Protein AF-A0A963UBY9-F1 (afdb_monomer_lite)

Sequence (85 aa):
QRTEAERAKAEAEAALGQKIVTPILNAGPFWKAEAYHQDYYKGTGIVLTRRGPKVQSNAYAFYRQACGRDARVKQLWGDAAPFIH

Secondary structure (DSSP, 8-state)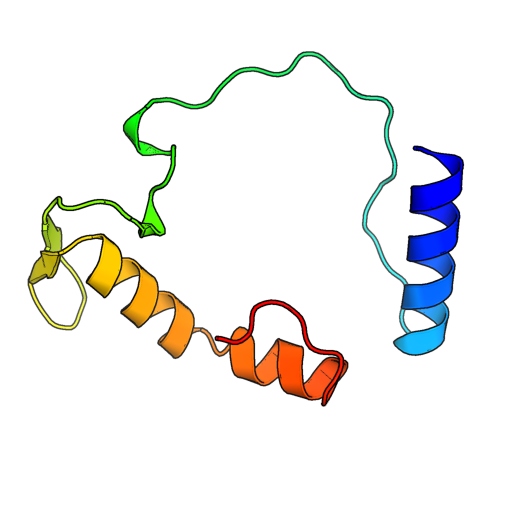:
-HHHHHHHHHHHHHHHTS-------------PPPGGGTTGGG--SEEEEBTEEEEHHHHHHHHHHHTTHHHHHHHHHGGG-TT--

Structure (mmCIF, N/CA/C/O backbone):
data_AF-A0A963UBY9-F1
#
_entry.id   AF-A0A963UBY9-F1
#
loop_
_atom_site.group_PDB
_atom_site.id
_atom_site.type_symbol
_atom_site.label_atom_id
_atom_site.label_alt_id
_atom_site.label_comp_id
_atom_site.label_asym_id
_atom_site.label_entity_id
_atom_site.label_seq_id
_atom_site.pdbx_PDB_ins_code
_atom_site.Cartn_x
_atom_site.Cartn_y
_atom_site.Cartn_z
_atom_site.occupancy
_atom_site.B_iso_or_equiv
_atom_site.auth_seq_id
_atom_site.auth_comp_id
_atom_site.auth_asym_id
_atom_site.auth_atom_id
_atom_site.pdbx_PDB_model_num
ATOM 1 N N . GLN A 1 1 ? -10.288 14.037 9.240 1.00 90.69 1 GLN A N 1
ATOM 2 C CA . GLN A 1 1 ? -9.315 12.945 9.026 1.00 90.69 1 GLN A CA 1
ATOM 3 C C . GLN A 1 1 ? -9.237 11.954 10.187 1.00 90.69 1 GLN A C 1
ATOM 5 O O . GLN A 1 1 ? -9.647 10.824 9.973 1.00 90.69 1 GLN A O 1
ATOM 10 N N . ARG A 1 2 ? -8.763 12.303 11.403 1.00 96.31 2 ARG A N 1
ATOM 11 C CA . ARG A 1 2 ? -8.629 11.306 12.500 1.00 96.31 2 ARG A CA 1
ATOM 12 C C . ARG A 1 2 ? -9.943 10.579 12.822 1.00 96.31 2 ARG A C 1
ATOM 14 O O . ARG A 1 2 ? -9.973 9.359 12.746 1.00 96.31 2 ARG A O 1
ATOM 21 N N . THR A 1 3 ? -11.021 11.316 13.088 1.00 97.31 3 THR A N 1
ATOM 22 C CA . THR A 1 3 ? -12.341 10.733 13.399 1.00 97.31 3 THR A CA 1
ATOM 23 C C . THR A 1 3 ? -12.869 9.833 12.278 1.00 97.31 3 THR A C 1
ATOM 25 O O . THR A 1 3 ? -13.441 8.781 12.537 1.00 97.31 3 THR A O 1
ATOM 28 N N . GLU A 1 4 ? -12.649 10.210 11.016 1.00 97.88 4 GLU A N 1
ATOM 29 C CA . GLU A 1 4 ? -13.055 9.398 9.860 1.00 97.88 4 GLU A CA 1
ATOM 30 C C . GLU A 1 4 ? -12.230 8.110 9.760 1.00 97.88 4 GLU A C 1
ATOM 32 O O . GLU A 1 4 ? -12.790 7.054 9.480 1.00 97.88 4 GLU A O 1
ATOM 37 N N . ALA A 1 5 ? -10.921 8.178 10.029 1.00 97.44 5 ALA A N 1
ATOM 38 C CA . ALA A 1 5 ? -10.043 7.011 10.054 1.00 97.44 5 ALA A CA 1
ATOM 39 C C . ALA A 1 5 ? -10.402 6.046 11.196 1.00 97.44 5 ALA A C 1
ATOM 41 O O . ALA A 1 5 ? -10.388 4.834 10.999 1.00 97.44 5 ALA A O 1
ATOM 42 N N . GLU A 1 6 ? -10.752 6.570 12.374 1.00 97.94 6 GLU A N 1
ATOM 43 C CA . GLU A 1 6 ? -11.210 5.775 13.521 1.00 97.94 6 GLU A CA 1
ATOM 44 C C . GLU A 1 6 ? -12.532 5.069 13.211 1.00 97.94 6 GLU A C 1
ATOM 46 O O . GLU A 1 6 ? -12.648 3.864 13.438 1.00 97.94 6 GLU A O 1
ATOM 51 N N . ARG A 1 7 ? -13.493 5.787 12.612 1.00 98.06 7 ARG A N 1
ATOM 52 C CA . ARG A 1 7 ? -14.765 5.208 12.166 1.00 98.06 7 ARG A CA 1
ATOM 53 C C . ARG A 1 7 ? -14.548 4.098 11.134 1.00 98.06 7 ARG A C 1
ATOM 55 O O . ARG A 1 7 ? -15.035 2.991 11.333 1.00 98.06 7 ARG A O 1
ATOM 62 N N . ALA A 1 8 ? -13.769 4.361 10.084 1.00 96.38 8 ALA A N 1
ATOM 63 C CA . ALA A 1 8 ? -13.485 3.373 9.042 1.00 96.38 8 ALA A CA 1
ATOM 64 C C . ALA A 1 8 ? -12.760 2.133 9.594 1.00 96.38 8 ALA A C 1
ATOM 66 O O . ALA A 1 8 ? -13.022 1.010 9.167 1.00 96.38 8 ALA A O 1
ATOM 67 N N . LYS A 1 9 ? -11.861 2.320 10.571 1.00 97.06 9 LYS A N 1
ATOM 68 C CA . LYS A 1 9 ? -11.200 1.211 11.263 1.00 97.06 9 LYS A CA 1
ATOM 69 C C . LYS A 1 9 ? -12.205 0.355 12.036 1.00 97.06 9 LYS A C 1
ATOM 71 O O . LYS A 1 9 ? -12.166 -0.861 11.889 1.00 97.06 9 LYS A O 1
ATOM 76 N N . ALA A 1 10 ? -13.099 0.967 12.813 1.00 97.56 10 ALA A N 1
ATOM 77 C CA . ALA A 1 10 ? -14.114 0.242 13.579 1.00 97.56 10 ALA A CA 1
ATOM 78 C C . ALA A 1 10 ? -15.087 -0.532 12.668 1.00 97.56 10 ALA A C 1
ATOM 80 O O . ALA A 1 10 ? -15.390 -1.695 12.932 1.00 97.56 10 ALA A O 1
ATOM 81 N N . GLU A 1 11 ? -15.526 0.079 11.563 1.00 95.69 11 GLU A N 1
ATOM 82 C CA . GLU A 1 11 ? -16.365 -0.575 10.548 1.00 95.69 11 GLU A CA 1
ATOM 83 C C . GLU A 1 11 ? -15.657 -1.790 9.929 1.00 95.69 11 GLU A C 1
ATOM 85 O O . GLU A 1 11 ? -16.246 -2.865 9.807 1.00 95.69 11 GLU A O 1
ATOM 90 N N . ALA A 1 12 ? -14.371 -1.654 9.591 1.00 93.69 12 ALA A N 1
ATOM 91 C CA . ALA A 1 12 ? -13.584 -2.750 9.040 1.00 93.69 12 ALA A CA 1
ATOM 92 C C . ALA A 1 12 ? -13.316 -3.869 10.066 1.00 93.69 12 ALA A C 1
ATOM 94 O O . ALA A 1 12 ? -13.356 -5.041 9.698 1.00 93.69 12 ALA A O 1
ATOM 95 N N . GLU A 1 13 ? -13.079 -3.547 11.343 1.00 96.31 13 GLU A N 1
ATOM 96 C CA . GLU A 1 13 ? -12.950 -4.547 12.418 1.00 96.31 13 GLU A CA 1
ATOM 97 C C . GLU A 1 13 ? -14.237 -5.362 12.580 1.00 96.31 13 GLU A C 1
ATOM 99 O O . GLU A 1 13 ? -14.180 -6.591 12.664 1.00 96.31 13 GLU A O 1
ATOM 104 N N . ALA A 1 14 ? -15.392 -4.689 12.562 1.00 95.62 14 ALA A N 1
ATOM 105 C CA . ALA A 1 14 ? -16.696 -5.339 12.624 1.00 95.62 14 ALA A CA 1
ATOM 106 C C . ALA A 1 14 ? -16.946 -6.240 11.403 1.00 95.62 14 ALA A C 1
ATOM 108 O O . ALA A 1 14 ? -17.372 -7.381 11.567 1.00 95.62 14 ALA A O 1
ATOM 109 N N . ALA A 1 15 ? -16.631 -5.765 10.193 1.00 92.25 15 ALA A N 1
ATOM 110 C CA . ALA A 1 15 ? -16.813 -6.530 8.958 1.00 92.25 15 ALA A CA 1
ATOM 111 C C . ALA A 1 15 ? -15.895 -7.762 8.870 1.00 92.25 15 ALA A C 1
ATOM 113 O O . ALA A 1 15 ? -16.302 -8.807 8.368 1.00 92.25 15 ALA A O 1
ATOM 114 N N . LEU A 1 16 ? -14.656 -7.649 9.358 1.00 92.50 16 LEU A N 1
ATOM 115 C CA . LEU A 1 16 ? -13.671 -8.732 9.305 1.00 92.50 16 LEU A CA 1
ATOM 116 C C . LEU A 1 16 ? -13.761 -9.691 10.499 1.00 92.50 16 LEU A C 1
ATOM 118 O O . LEU A 1 16 ? -13.174 -10.772 10.444 1.00 92.50 16 LEU A O 1
ATOM 122 N N . GLY A 1 17 ? -14.433 -9.301 11.587 1.00 95.31 17 GLY A N 1
ATOM 123 C CA . GLY A 1 17 ? -14.441 -10.055 12.845 1.00 95.31 17 GLY A CA 1
ATOM 124 C C . GLY A 1 17 ? -13.044 -10.195 13.461 1.00 95.31 17 GLY A C 1
ATOM 125 O O . GLY A 1 17 ? -12.758 -11.163 14.164 1.00 95.31 17 GLY A O 1
ATOM 126 N N . GLN A 1 18 ? -12.141 -9.264 13.147 1.00 94.69 18 GLN A N 1
ATOM 127 C CA . GLN A 1 18 ? -10.731 -9.308 13.526 1.00 94.69 18 GLN A CA 1
ATOM 128 C C . GLN A 1 18 ? -10.267 -7.940 14.006 1.00 94.69 18 GLN A C 1
ATOM 130 O O . GLN A 1 18 ? -10.654 -6.909 13.463 1.00 94.69 18 GLN A O 1
ATOM 135 N N . LYS A 1 19 ? -9.371 -7.939 14.994 1.00 96.94 19 LYS A N 1
ATOM 136 C CA . LYS A 1 19 ? -8.728 -6.718 15.482 1.00 96.94 19 LYS A CA 1
ATOM 137 C C . LYS A 1 19 ? -7.768 -6.158 14.427 1.00 96.94 19 LYS A C 1
ATOM 139 O O . LYS A 1 19 ? -6.838 -6.847 14.009 1.00 96.94 19 LYS A O 1
ATOM 144 N N . ILE A 1 20 ? -7.928 -4.887 14.064 1.00 97.12 20 ILE A N 1
ATOM 145 C CA . ILE A 1 20 ? -7.042 -4.165 13.149 1.00 97.12 20 ILE A CA 1
ATOM 146 C C . ILE A 1 20 ? -5.956 -3.456 13.962 1.00 97.12 20 ILE A C 1
ATOM 148 O O . ILE A 1 20 ? -6.203 -2.597 14.810 1.00 97.12 20 ILE A O 1
ATOM 152 N N . VAL A 1 21 ? -4.698 -3.776 13.672 1.00 97.44 21 VAL A N 1
ATOM 153 C CA . VAL A 1 21 ? -3.539 -3.246 14.415 1.00 97.44 21 VAL A CA 1
ATOM 154 C C . VAL A 1 21 ? -2.991 -1.929 13.858 1.00 97.44 21 VAL A C 1
ATOM 156 O O . VAL A 1 21 ? -2.081 -1.353 14.445 1.00 97.44 21 VAL A O 1
ATOM 159 N N . THR A 1 22 ? -3.551 -1.422 12.757 1.00 97.12 22 THR A N 1
ATOM 160 C CA . THR A 1 22 ? -3.107 -0.174 12.121 1.00 97.12 22 THR A CA 1
ATOM 161 C C . THR A 1 22 ? -3.258 1.015 13.083 1.00 97.12 22 THR A C 1
ATOM 163 O O . THR A 1 22 ? -4.374 1.260 13.567 1.00 97.12 22 THR A O 1
ATOM 166 N N . PRO A 1 23 ? -2.173 1.750 13.390 1.00 97.00 23 PRO A N 1
ATOM 167 C CA . PRO A 1 23 ? -2.224 2.916 14.264 1.00 97.00 23 PRO A CA 1
ATOM 168 C C . PRO A 1 23 ? -2.762 4.152 13.528 1.00 97.00 23 PRO A C 1
ATOM 170 O O . PRO A 1 23 ? -2.559 4.308 12.326 1.00 97.00 23 PRO A O 1
ATOM 173 N N . ILE A 1 24 ? -3.408 5.058 14.267 1.00 97.50 24 ILE A N 1
ATOM 174 C CA . ILE A 1 24 ? -3.899 6.347 13.756 1.00 97.50 24 ILE A CA 1
ATOM 175 C C . ILE A 1 24 ? -3.122 7.459 14.460 1.00 97.50 24 ILE A C 1
ATOM 177 O O . ILE A 1 24 ? -3.402 7.828 15.601 1.00 97.50 24 ILE A O 1
ATOM 181 N N . LEU A 1 25 ? -2.102 7.975 13.781 1.00 96.94 25 LEU A N 1
ATOM 182 C CA . LEU A 1 25 ? -1.170 8.966 14.319 1.00 96.94 25 LEU A CA 1
ATOM 183 C C . LEU A 1 25 ? -1.405 10.338 13.684 1.00 96.94 25 LEU A C 1
ATOM 185 O O . LEU A 1 25 ? -2.015 10.452 12.623 1.00 96.94 25 LEU A O 1
ATOM 189 N N . ASN A 1 26 ? -0.916 11.386 14.345 1.00 96.94 26 ASN A N 1
ATOM 190 C CA . ASN A 1 26 ? -0.828 12.703 13.718 1.00 96.94 26 ASN A CA 1
ATOM 191 C C . ASN A 1 26 ? 0.252 12.672 12.629 1.00 96.94 26 ASN A C 1
ATOM 193 O O . ASN A 1 26 ? 1.267 11.991 12.787 1.00 96.94 26 ASN A O 1
ATOM 197 N N . ALA A 1 27 ? 0.041 13.409 11.538 1.00 96.69 27 ALA A N 1
ATOM 198 C CA . ALA A 1 27 ? 1.038 13.523 10.481 1.00 96.69 27 ALA A CA 1
ATOM 199 C C . ALA A 1 27 ? 2.316 14.184 11.022 1.00 96.69 27 ALA A C 1
ATOM 201 O O . ALA A 1 27 ? 2.257 15.240 11.653 1.00 96.69 27 ALA A O 1
ATOM 202 N N . GLY A 1 28 ? 3.461 13.548 10.782 1.00 96.50 28 GLY A N 1
ATOM 203 C CA . GLY A 1 28 ? 4.782 14.124 11.029 1.00 96.50 28 GLY A CA 1
ATOM 204 C C . GLY A 1 28 ? 5.390 14.722 9.754 1.00 96.50 28 GLY A C 1
ATOM 205 O O . GLY A 1 28 ? 4.720 14.782 8.719 1.00 96.50 28 GLY A O 1
ATOM 206 N N . PRO A 1 29 ? 6.669 15.131 9.798 1.00 98.06 29 PRO A N 1
ATOM 207 C CA . PRO A 1 29 ? 7.414 15.515 8.604 1.00 98.06 29 PRO A CA 1
ATOM 208 C C . PRO A 1 29 ? 7.382 14.405 7.547 1.00 98.06 29 PRO A C 1
ATOM 210 O O . PRO A 1 29 ? 7.576 13.231 7.867 1.00 98.06 29 PRO A O 1
ATOM 213 N N . PHE A 1 30 ? 7.157 14.780 6.288 1.00 97.62 30 PHE A N 1
ATOM 214 C CA . PHE A 1 30 ? 7.159 13.850 5.163 1.00 97.62 30 PHE A CA 1
ATOM 215 C C . PHE A 1 30 ? 8.392 14.079 4.290 1.00 97.62 30 PHE A C 1
ATOM 217 O O . PHE A 1 30 ? 8.551 15.141 3.689 1.00 97.62 30 PHE A O 1
ATOM 224 N N . TRP A 1 31 ? 9.244 13.061 4.193 1.00 97.44 31 TRP A N 1
ATOM 225 C CA . TRP A 1 31 ? 10.411 13.065 3.318 1.00 97.44 31 TRP A CA 1
ATOM 226 C C . TRP A 1 31 ? 10.083 12.301 2.045 1.00 97.44 31 TRP A C 1
ATOM 228 O O . TRP A 1 31 ? 9.796 11.103 2.076 1.00 97.44 31 TRP A O 1
ATOM 238 N N . LYS A 1 32 ? 10.091 13.006 0.913 1.00 97.75 32 LYS A N 1
ATOM 239 C CA . LYS A 1 32 ? 9.800 12.394 -0.381 1.00 97.75 32 LYS A CA 1
ATOM 240 C C . LYS A 1 32 ? 10.887 11.370 -0.718 1.00 97.75 32 LYS A C 1
ATOM 242 O O . LYS A 1 32 ? 12.061 11.721 -0.761 1.00 97.75 32 LYS A O 1
ATOM 247 N N . ALA A 1 33 ? 10.472 10.135 -0.999 1.00 97.38 33 ALA A N 1
ATOM 248 C CA . ALA A 1 33 ? 11.367 9.095 -1.497 1.00 97.38 33 ALA A CA 1
ATOM 249 C C . ALA A 1 33 ? 11.972 9.474 -2.860 1.00 97.38 33 ALA A C 1
ATOM 251 O O . ALA A 1 33 ? 11.391 10.255 -3.625 1.00 97.38 33 ALA A O 1
ATOM 252 N N . GLU A 1 34 ? 13.113 8.878 -3.182 1.00 97.50 34 GLU A N 1
ATOM 253 C CA . GLU A 1 34 ? 13.858 9.098 -4.415 1.00 97.50 34 GLU A CA 1
ATOM 254 C C . GLU A 1 34 ? 13.010 8.834 -5.666 1.00 97.50 34 GLU A C 1
ATOM 256 O O . GLU A 1 34 ? 12.037 8.077 -5.656 1.00 97.50 34 GLU A O 1
ATOM 261 N N . ALA A 1 35 ? 13.408 9.448 -6.784 1.00 95.88 35 ALA A N 1
ATOM 262 C CA . ALA A 1 35 ? 12.652 9.403 -8.033 1.00 95.88 35 ALA A CA 1
ATOM 263 C C . ALA A 1 35 ? 12.374 7.973 -8.530 1.00 95.88 35 ALA A C 1
ATOM 265 O O . ALA A 1 35 ? 11.295 7.719 -9.052 1.00 95.88 35 ALA A O 1
ATOM 266 N N . TYR A 1 36 ? 13.298 7.030 -8.321 1.00 93.44 36 TYR A N 1
ATOM 267 C CA . TYR A 1 36 ? 13.137 5.648 -8.785 1.00 93.44 36 TYR A CA 1
ATOM 268 C C . TYR A 1 36 ? 12.084 4.843 -7.999 1.00 93.44 36 TYR A C 1
ATOM 270 O O . TYR A 1 36 ? 11.651 3.790 -8.468 1.00 93.44 36 TYR A O 1
ATOM 278 N N . HIS A 1 37 ? 11.653 5.319 -6.825 1.00 95.44 37 HIS A N 1
ATOM 279 C CA . HIS A 1 37 ? 10.536 4.736 -6.077 1.00 95.44 37 HIS A CA 1
ATOM 280 C C . HIS A 1 37 ? 9.172 5.241 -6.555 1.00 95.44 37 HIS A C 1
ATOM 282 O O . HIS A 1 37 ? 8.158 4.565 -6.365 1.00 95.44 37 HIS A O 1
ATOM 288 N N . GLN A 1 38 ? 9.135 6.423 -7.167 1.00 97.00 38 GLN A N 1
ATOM 289 C CA . GLN A 1 38 ? 7.898 7.034 -7.638 1.00 97.00 38 GLN A CA 1
ATOM 290 C C . GLN A 1 38 ? 7.370 6.261 -8.848 1.00 97.00 38 GLN A C 1
ATOM 292 O O . GLN A 1 38 ? 8.136 5.911 -9.742 1.00 97.00 38 GLN A O 1
ATOM 297 N N . ASP A 1 39 ? 6.067 5.965 -8.862 1.00 96.44 39 ASP A N 1
ATOM 298 C CA . ASP A 1 39 ? 5.407 5.235 -9.955 1.00 96.44 39 ASP A CA 1
ATOM 299 C C . ASP A 1 39 ? 6.135 3.941 -10.385 1.00 96.44 39 ASP A C 1
ATOM 301 O O . ASP A 1 39 ? 6.077 3.542 -11.546 1.00 96.44 39 ASP A O 1
ATOM 305 N N . TYR A 1 40 ? 6.793 3.242 -9.449 1.00 95.25 40 TYR A N 1
ATOM 306 C CA . TYR A 1 40 ? 7.641 2.077 -9.747 1.00 95.25 40 TYR A CA 1
ATOM 307 C C . TYR A 1 40 ? 6.947 1.020 -10.627 1.00 95.25 40 TYR A C 1
ATOM 309 O O . TYR A 1 40 ? 7.558 0.446 -11.528 1.00 95.25 40 TYR A O 1
ATOM 317 N N . TYR A 1 41 ? 5.650 0.782 -10.407 1.00 94.75 41 TYR A N 1
ATOM 318 C CA . TYR A 1 41 ? 4.851 -0.180 -11.176 1.00 94.75 41 TYR A CA 1
ATOM 319 C C . TYR A 1 41 ? 4.642 0.207 -12.652 1.00 94.75 41 TYR A C 1
ATOM 321 O O . TYR A 1 41 ? 4.255 -0.644 -13.449 1.00 94.75 41 TYR A O 1
ATOM 329 N N . LYS A 1 42 ? 4.901 1.467 -13.025 1.00 96.62 42 LYS A N 1
ATOM 330 C CA . LYS A 1 42 ? 4.856 1.983 -14.403 1.00 96.62 42 LYS A CA 1
ATOM 331 C C . LYS A 1 42 ? 6.237 2.063 -15.055 1.00 96.62 42 LYS A C 1
ATOM 333 O O . LYS A 1 42 ? 6.340 2.486 -16.203 1.00 96.62 42 LYS A O 1
ATOM 338 N N . GLY A 1 43 ? 7.296 1.709 -14.329 1.00 96.19 43 GLY A N 1
ATOM 339 C CA . GLY A 1 43 ? 8.659 1.882 -14.807 1.00 96.19 43 GLY A CA 1
ATOM 340 C C . GLY A 1 43 ? 8.962 1.066 -16.068 1.00 96.19 43 GLY A C 1
ATOM 341 O O . GLY A 1 43 ? 8.408 -0.014 -16.291 1.00 96.19 43 GLY A O 1
ATOM 342 N N . THR A 1 44 ? 9.866 1.591 -16.892 1.00 96.75 44 THR A N 1
ATOM 343 C CA . THR A 1 44 ? 10.239 1.028 -18.200 1.00 96.75 44 THR A CA 1
ATOM 344 C C . THR A 1 44 ? 11.626 0.378 -18.215 1.00 96.75 44 THR A C 1
ATOM 346 O O . THR A 1 44 ? 12.022 -0.185 -19.234 1.00 96.75 44 THR A O 1
ATOM 349 N N . GLY A 1 45 ? 12.364 0.423 -17.099 1.00 96.31 45 GLY A N 1
ATOM 350 C CA . GLY A 1 45 ? 13.694 -0.180 -16.979 1.00 96.31 45 GLY A CA 1
ATOM 351 C C . GLY A 1 45 ? 13.674 -1.709 -17.063 1.00 96.31 45 GLY A C 1
ATOM 352 O O . GLY A 1 45 ? 12.615 -2.332 -17.022 1.00 96.31 45 GLY A O 1
ATOM 353 N N . ILE A 1 46 ? 14.851 -2.333 -17.154 1.00 97.44 46 ILE A N 1
ATOM 354 C CA . ILE A 1 46 ? 14.974 -3.797 -17.164 1.00 97.44 46 ILE A CA 1
ATOM 355 C C . ILE A 1 46 ? 15.257 -4.320 -15.756 1.00 97.44 46 ILE A C 1
ATOM 357 O O . ILE A 1 46 ? 16.198 -3.891 -15.095 1.00 97.44 46 ILE A O 1
ATOM 361 N N . VAL A 1 47 ? 14.455 -5.292 -15.323 1.00 97.12 47 VAL A N 1
ATOM 362 C CA . VAL A 1 47 ? 14.607 -6.020 -14.061 1.00 97.12 47 VAL A CA 1
ATOM 363 C C . VAL A 1 47 ? 14.850 -7.494 -14.367 1.00 97.12 47 VAL A C 1
ATOM 365 O O . VAL A 1 47 ? 14.101 -8.124 -15.118 1.00 97.12 47 VAL A O 1
ATOM 368 N N . LEU A 1 48 ? 15.889 -8.067 -13.762 1.00 97.56 48 LEU A N 1
ATOM 369 C CA . LEU A 1 48 ? 16.144 -9.502 -13.824 1.00 97.56 48 LEU A CA 1
ATOM 370 C C . LEU A 1 48 ? 15.235 -10.220 -12.825 1.00 97.56 48 LEU A C 1
ATOM 372 O O . LEU A 1 48 ? 15.252 -9.941 -11.629 1.00 97.56 48 LEU A O 1
ATOM 376 N N . THR A 1 49 ? 14.417 -11.145 -13.320 1.00 96.38 49 THR A N 1
ATOM 377 C CA . THR A 1 49 ? 13.516 -11.955 -12.491 1.00 96.38 49 THR A CA 1
ATOM 378 C C . THR A 1 49 ? 13.897 -13.428 -12.573 1.00 96.38 49 THR A C 1
ATOM 380 O O . THR A 1 49 ? 14.620 -13.849 -13.476 1.00 96.38 49 THR A O 1
ATOM 383 N N . ARG A 1 50 ? 13.295 -14.261 -11.716 1.00 96.12 50 ARG A N 1
ATOM 384 C CA . ARG A 1 50 ? 13.406 -15.731 -11.805 1.00 96.12 50 ARG A CA 1
ATOM 385 C C . ARG A 1 50 ? 12.892 -16.340 -13.122 1.00 96.12 50 ARG A C 1
ATOM 387 O O . ARG A 1 50 ? 13.039 -17.534 -13.338 1.00 96.12 50 ARG A O 1
ATOM 394 N N . ARG A 1 51 ? 12.223 -15.552 -13.973 1.00 95.62 51 ARG A N 1
ATOM 395 C CA . ARG A 1 51 ? 11.749 -15.944 -15.312 1.00 95.62 51 ARG A CA 1
ATOM 396 C C . ARG A 1 51 ? 12.386 -15.069 -16.400 1.00 95.62 51 ARG A C 1
ATOM 398 O O . ARG A 1 51 ? 11.698 -14.669 -17.341 1.00 95.62 51 ARG A O 1
ATOM 405 N N . GLY A 1 52 ? 13.660 -14.723 -16.215 1.00 97.31 52 GLY A N 1
ATOM 406 C CA . GLY A 1 52 ? 14.461 -13.92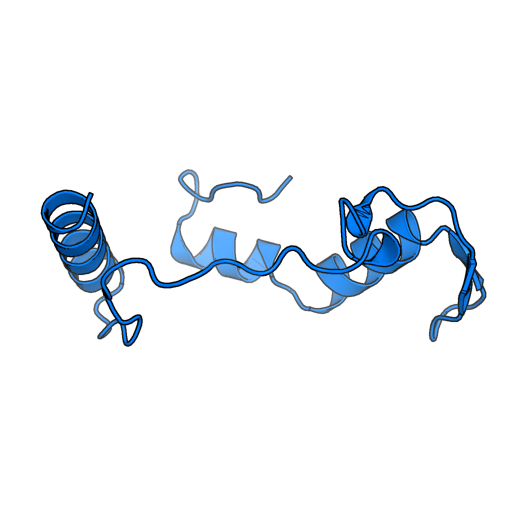2 -17.140 1.00 97.31 52 GLY A CA 1
ATOM 407 C C . GLY A 1 52 ? 14.279 -12.403 -16.996 1.00 97.31 52 GLY A C 1
ATOM 408 O O . GLY A 1 52 ? 13.541 -11.946 -16.109 1.00 97.31 52 GLY A O 1
ATOM 409 N N . PRO A 1 53 ? 14.957 -11.615 -17.853 1.00 97.88 53 PRO A N 1
ATOM 410 C CA . PRO A 1 53 ? 14.810 -10.162 -17.919 1.00 97.88 53 PRO A CA 1
ATOM 411 C C . PRO A 1 53 ? 13.377 -9.753 -18.278 1.00 97.88 53 PRO A C 1
ATOM 413 O O . PRO A 1 53 ? 12.719 -10.403 -19.093 1.00 97.88 53 PRO A O 1
ATOM 416 N N . LYS A 1 54 ? 12.879 -8.674 -17.672 1.00 98.06 54 LYS A N 1
ATOM 417 C CA . LYS A 1 54 ? 11.552 -8.102 -17.939 1.00 98.06 54 LYS A CA 1
ATOM 418 C C . LYS A 1 54 ? 11.608 -6.582 -17.878 1.00 98.06 54 LYS A C 1
ATOM 420 O O . LYS A 1 54 ? 12.404 -6.034 -17.123 1.00 98.06 54 LYS A O 1
ATOM 425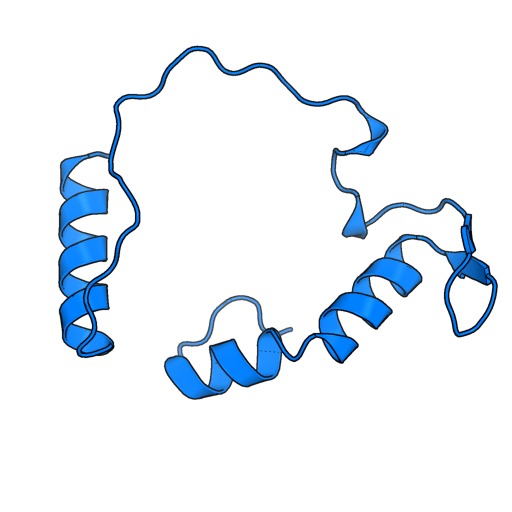 N N . VAL A 1 55 ? 10.708 -5.917 -18.601 1.00 97.94 55 VAL A N 1
ATOM 426 C CA . VAL A 1 55 ? 10.374 -4.512 -18.321 1.00 97.94 55 VAL A CA 1
ATOM 427 C C . VAL A 1 55 ? 9.846 -4.418 -16.886 1.00 97.94 55 VAL A C 1
ATOM 429 O O . VAL A 1 55 ? 9.109 -5.297 -16.441 1.00 97.94 55 VAL A O 1
ATOM 432 N N . GLN A 1 56 ? 10.242 -3.386 -16.151 1.00 97.88 56 GLN A N 1
ATOM 433 C CA . GLN A 1 56 ? 9.970 -3.204 -14.727 1.00 97.88 56 GLN A CA 1
ATOM 434 C C . GLN A 1 56 ? 8.474 -3.285 -14.392 1.00 97.88 56 GLN A C 1
ATOM 436 O O . GLN A 1 56 ? 8.109 -3.985 -13.447 1.00 97.88 56 GLN A O 1
ATOM 441 N N . SER A 1 57 ? 7.599 -2.676 -15.195 1.00 97.31 57 SER A N 1
ATOM 442 C CA . SER A 1 57 ? 6.141 -2.810 -15.056 1.00 97.31 57 SER A CA 1
ATOM 443 C C . SER A 1 57 ? 5.661 -4.266 -15.158 1.00 97.31 57 SER A C 1
ATOM 445 O O . SER A 1 57 ? 4.907 -4.745 -14.309 1.00 97.31 57 SER A O 1
ATOM 447 N N . ASN A 1 58 ? 6.180 -5.022 -16.129 1.00 97.75 58 ASN A N 1
ATOM 448 C CA . ASN A 1 58 ? 5.883 -6.447 -16.289 1.00 97.75 58 ASN A CA 1
ATOM 449 C C . ASN A 1 58 ? 6.457 -7.288 -15.139 1.00 97.75 58 ASN A C 1
ATOM 451 O O . ASN A 1 58 ? 5.842 -8.271 -14.726 1.00 97.75 58 ASN A O 1
ATOM 455 N N . ALA A 1 59 ? 7.626 -6.920 -14.606 1.00 97.75 59 ALA A N 1
ATOM 456 C CA . ALA A 1 59 ? 8.199 -7.566 -13.428 1.00 97.75 59 ALA A CA 1
ATOM 457 C C . ALA A 1 59 ? 7.321 -7.339 -12.188 1.00 97.75 59 ALA A C 1
ATOM 459 O O . ALA A 1 59 ? 7.041 -8.288 -11.456 1.00 97.75 59 ALA A O 1
ATOM 460 N N . TYR A 1 60 ? 6.837 -6.111 -11.984 1.00 96.50 60 TYR A N 1
ATOM 461 C CA . TYR A 1 60 ? 5.916 -5.783 -10.899 1.00 96.50 60 TYR A CA 1
ATOM 462 C C . TYR A 1 60 ? 4.610 -6.581 -11.008 1.00 96.50 60 TYR A C 1
ATOM 464 O O . TYR A 1 60 ? 4.224 -7.253 -10.050 1.00 96.50 60 TYR A O 1
ATOM 472 N N . ALA A 1 61 ? 3.970 -6.578 -12.184 1.00 95.50 61 ALA A N 1
ATOM 473 C CA . ALA A 1 61 ? 2.747 -7.344 -12.431 1.00 95.50 61 ALA A CA 1
ATOM 474 C C . ALA A 1 61 ? 2.955 -8.847 -12.177 1.00 95.50 61 ALA A C 1
ATOM 476 O O . ALA A 1 61 ? 2.148 -9.490 -11.505 1.00 95.50 61 ALA A O 1
ATOM 477 N N . PHE A 1 62 ? 4.087 -9.392 -12.630 1.00 96.50 62 PHE A N 1
ATOM 478 C CA . PHE A 1 62 ? 4.466 -10.783 -12.396 1.00 96.50 62 PHE A CA 1
ATOM 479 C C . PHE A 1 62 ? 4.565 -11.131 -10.901 1.00 96.50 62 PHE A C 1
ATOM 481 O O . PHE A 1 62 ? 4.021 -12.151 -10.470 1.00 96.50 62 PHE A O 1
ATOM 488 N N . TYR A 1 63 ? 5.233 -10.299 -10.094 1.00 96.50 63 TYR A N 1
ATOM 489 C CA . TYR A 1 63 ? 5.343 -10.540 -8.653 1.00 96.50 63 TYR A CA 1
ATOM 490 C C . TYR A 1 63 ? 4.011 -10.347 -7.920 1.00 96.50 63 TYR A C 1
ATOM 492 O O . TYR A 1 63 ? 3.688 -11.155 -7.049 1.00 96.50 63 TYR A O 1
ATOM 500 N N . ARG A 1 64 ? 3.213 -9.338 -8.293 1.00 95.62 64 ARG A N 1
ATOM 501 C CA . ARG A 1 64 ? 1.873 -9.105 -7.729 1.00 95.62 64 ARG A CA 1
ATOM 502 C C . ARG A 1 64 ? 0.945 -10.296 -7.962 1.00 95.62 64 ARG A C 1
ATOM 504 O O . ARG A 1 64 ? 0.268 -10.738 -7.037 1.00 95.62 64 ARG A O 1
ATOM 511 N N . GLN A 1 65 ? 0.939 -10.838 -9.177 1.00 94.69 65 GLN A N 1
ATOM 512 C CA . GLN A 1 65 ? 0.158 -12.032 -9.482 1.00 94.69 65 GLN A CA 1
ATOM 513 C C . GLN A 1 65 ? 0.632 -13.217 -8.630 1.00 94.69 65 GLN A C 1
ATOM 515 O O . GLN A 1 65 ? -0.177 -13.920 -8.028 1.00 94.69 65 GLN A O 1
ATOM 520 N N . ALA A 1 66 ? 1.950 -13.420 -8.540 1.00 95.50 66 ALA A N 1
ATOM 521 C CA . ALA A 1 66 ? 2.528 -14.543 -7.810 1.00 95.50 66 ALA A CA 1
ATOM 522 C C . ALA A 1 66 ? 2.309 -14.476 -6.288 1.00 95.50 66 ALA A C 1
ATOM 524 O O . ALA A 1 66 ? 2.267 -15.525 -5.651 1.00 95.50 66 ALA A O 1
ATOM 525 N N . CYS A 1 67 ? 2.164 -13.285 -5.695 1.00 95.75 67 CYS A N 1
ATOM 526 C CA . CYS A 1 67 ? 1.923 -13.150 -4.255 1.00 95.75 67 CYS A CA 1
ATOM 527 C C . CYS A 1 67 ? 0.458 -13.378 -3.847 1.00 95.75 67 CYS A C 1
ATOM 529 O O . CYS A 1 67 ? 0.157 -13.400 -2.656 1.00 95.75 67 CYS A O 1
ATOM 531 N N . GLY A 1 68 ? -0.460 -13.541 -4.808 1.00 96.06 68 GLY A N 1
ATOM 532 C CA . GLY A 1 68 ? -1.864 -13.857 -4.533 1.00 96.06 68 GLY A CA 1
ATOM 533 C C . GLY A 1 68 ? -2.661 -12.713 -3.901 1.00 96.06 68 GLY A C 1
ATOM 534 O O . GLY A 1 68 ? -3.762 -12.942 -3.397 1.00 96.06 68 GLY A O 1
ATOM 535 N N . ARG A 1 69 ? -2.134 -11.480 -3.932 1.00 95.62 69 ARG A N 1
ATOM 536 C CA . ARG A 1 69 ? -2.776 -10.307 -3.322 1.00 95.62 69 ARG A CA 1
ATOM 537 C C . ARG A 1 69 ? -4.228 -10.152 -3.767 1.00 95.62 69 ARG A C 1
ATOM 539 O O . ARG A 1 69 ? -5.107 -10.040 -2.919 1.00 95.62 69 ARG A O 1
ATOM 546 N N . ASP A 1 70 ? -4.474 -10.156 -5.071 1.00 95.19 70 ASP A N 1
ATOM 547 C CA . ASP A 1 70 ? -5.796 -9.827 -5.617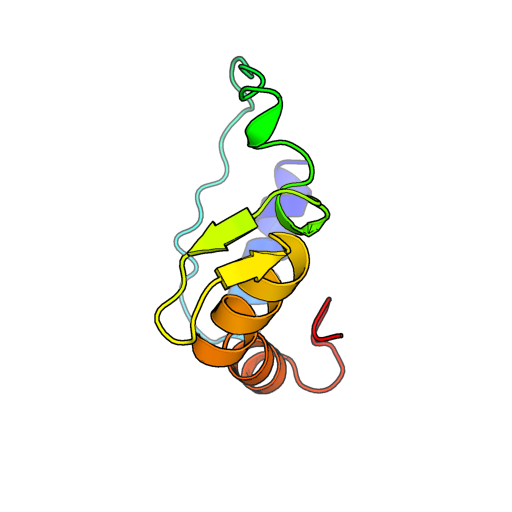 1.00 95.19 70 ASP A CA 1
ATOM 548 C C . ASP A 1 70 ? -6.820 -10.918 -5.294 1.00 95.19 70 ASP A C 1
ATOM 550 O O . ASP A 1 70 ? -7.950 -10.617 -4.913 1.00 95.19 70 ASP A O 1
ATOM 554 N N . ALA A 1 71 ? -6.390 -12.184 -5.310 1.00 95.44 71 ALA A N 1
ATOM 555 C CA . ALA A 1 71 ? -7.204 -13.304 -4.850 1.00 95.44 71 ALA A CA 1
ATOM 556 C C . ALA A 1 71 ? -7.590 -13.149 -3.370 1.00 95.44 71 ALA A C 1
ATOM 558 O O . ALA A 1 71 ? -8.752 -13.337 -3.012 1.00 95.44 71 ALA A O 1
ATOM 559 N N . ARG A 1 72 ? -6.643 -12.744 -2.512 1.00 94.94 72 ARG A N 1
ATOM 560 C CA . ARG A 1 72 ? -6.915 -12.521 -1.087 1.00 94.94 72 ARG A CA 1
ATOM 561 C C . ARG A 1 72 ? -7.862 -11.344 -0.852 1.00 94.94 72 ARG A C 1
ATOM 563 O O . ARG A 1 72 ? -8.760 -11.456 -0.025 1.00 94.94 72 ARG A O 1
ATOM 570 N N . VAL A 1 73 ? -7.684 -10.231 -1.563 1.00 94.31 73 VAL A N 1
ATOM 571 C CA . VAL A 1 73 ? -8.569 -9.060 -1.436 1.00 94.31 73 VAL A CA 1
ATOM 572 C C . VAL A 1 73 ? -9.985 -9.408 -1.902 1.00 94.31 73 VAL A C 1
ATOM 574 O O . VAL A 1 73 ? -10.940 -9.100 -1.192 1.00 94.31 73 VAL A O 1
ATOM 577 N N . LYS A 1 74 ? -10.128 -10.132 -3.021 1.00 94.88 74 LYS A N 1
ATOM 578 C CA . LYS A 1 74 ? -11.426 -10.636 -3.491 1.00 94.88 74 LYS A CA 1
ATOM 579 C C . LYS A 1 74 ? -12.080 -11.592 -2.491 1.00 94.88 74 LYS A C 1
ATOM 581 O O . LYS A 1 74 ? -13.280 -11.509 -2.278 1.00 94.88 74 LYS A O 1
ATOM 586 N N . GLN A 1 75 ? -11.314 -12.469 -1.844 1.00 93.19 75 GLN A N 1
ATOM 587 C CA . GLN A 1 75 ? -11.849 -13.362 -0.809 1.00 93.19 75 GLN A CA 1
ATOM 588 C C . GLN A 1 75 ? -12.416 -12.590 0.394 1.00 93.19 75 GLN A C 1
ATOM 590 O O . GLN A 1 75 ? -13.397 -13.026 0.985 1.00 93.19 75 GLN A O 1
ATOM 595 N N . LEU A 1 76 ? -11.787 -11.474 0.772 1.00 90.94 76 LEU A N 1
ATOM 596 C CA . LEU A 1 76 ? -12.211 -10.668 1.918 1.00 90.94 76 LEU A CA 1
ATOM 597 C C . LEU A 1 76 ? -13.441 -9.807 1.619 1.00 90.94 76 LEU A C 1
ATOM 599 O O . LEU A 1 76 ? -14.283 -9.643 2.492 1.00 90.94 76 LEU A O 1
ATOM 603 N N . TRP A 1 77 ? -13.527 -9.253 0.409 1.00 91.50 77 TRP A N 1
ATOM 604 C CA . TRP A 1 77 ? -14.490 -8.190 0.097 1.00 91.50 77 TRP A CA 1
ATOM 605 C C . TRP A 1 77 ? -15.470 -8.527 -1.032 1.00 91.50 77 TRP A C 1
ATOM 607 O O . TRP A 1 77 ? -16.382 -7.747 -1.289 1.00 91.50 77 TRP A O 1
ATOM 617 N N . GLY A 1 78 ? -15.311 -9.664 -1.712 1.00 91.75 78 GLY A N 1
ATOM 618 C CA . GLY A 1 78 ? -16.173 -10.067 -2.823 1.00 91.75 78 GLY A CA 1
ATOM 619 C C . GLY A 1 78 ? -16.234 -8.998 -3.913 1.00 91.75 78 GLY A C 1
ATOM 620 O O . GLY A 1 78 ? -15.200 -8.552 -4.410 1.00 91.75 78 GLY A O 1
ATOM 621 N N . ASP A 1 79 ? -17.448 -8.569 -4.250 1.00 93.00 79 ASP A N 1
ATOM 622 C CA . ASP A 1 79 ? -17.701 -7.550 -5.275 1.00 93.00 79 ASP A CA 1
ATOM 623 C C . ASP A 1 79 ? -17.313 -6.132 -4.830 1.00 93.00 79 ASP A C 1
ATOM 625 O O . ASP A 1 79 ? -17.089 -5.260 -5.665 1.00 93.00 79 ASP A O 1
ATOM 629 N N . ALA A 1 80 ? -17.163 -5.898 -3.522 1.00 90.75 80 ALA A N 1
ATOM 630 C CA . ALA A 1 80 ? -16.682 -4.627 -2.984 1.00 90.75 80 ALA A CA 1
ATOM 631 C C . ALA A 1 80 ? -15.145 -4.513 -2.998 1.00 90.75 80 ALA A C 1
ATOM 633 O O . ALA A 1 80 ? -14.598 -3.518 -2.522 1.00 90.75 80 ALA A O 1
ATOM 634 N N . ALA A 1 81 ? -14.431 -5.526 -3.503 1.00 92.50 81 ALA A N 1
ATOM 635 C CA . ALA A 1 81 ? -12.974 -5.572 -3.514 1.00 92.50 81 ALA A CA 1
ATOM 636 C C . ALA A 1 81 ? -12.366 -4.453 -4.380 1.00 92.50 81 ALA A C 1
ATOM 638 O O . ALA A 1 81 ? -12.495 -4.479 -5.606 1.00 92.50 81 ALA A O 1
ATOM 639 N N . PRO A 1 82 ? -11.638 -3.493 -3.785 1.00 89.12 82 PRO A N 1
ATOM 640 C CA . PRO A 1 82 ? -11.065 -2.399 -4.549 1.00 89.12 82 PRO A CA 1
ATOM 641 C C . PRO A 1 82 ? -9.758 -2.828 -5.235 1.00 89.12 82 PRO A C 1
ATOM 643 O O . PRO A 1 82 ? -8.963 -3.592 -4.683 1.00 89.12 82 PRO A O 1
ATOM 646 N N . PHE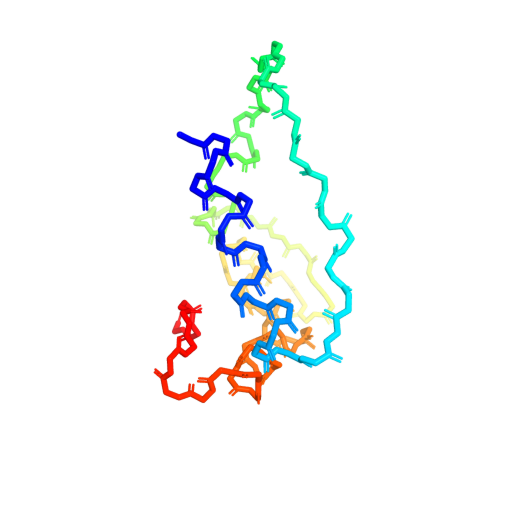 A 1 83 ? -9.494 -2.265 -6.418 1.00 87.25 83 PHE A N 1
ATOM 647 C CA . PHE A 1 83 ? -8.198 -2.328 -7.115 1.00 87.25 83 PHE A CA 1
ATOM 648 C C . PHE A 1 83 ? -7.677 -3.740 -7.448 1.00 87.25 83 PHE A C 1
ATOM 650 O O . PHE A 1 83 ? -6.462 -3.940 -7.479 1.00 87.25 83 PHE A O 1
ATOM 657 N N . ILE A 1 84 ? -8.559 -4.712 -7.700 1.00 87.69 84 ILE A N 1
ATOM 658 C CA . ILE A 1 84 ? -8.201 -6.091 -8.101 1.00 87.69 84 ILE A CA 1
ATOM 659 C C . ILE A 1 84 ? -8.133 -6.284 -9.633 1.00 87.69 84 ILE A C 1
ATOM 661 O O . ILE A 1 84 ? -8.352 -7.392 -10.122 1.00 87.69 84 ILE A O 1
ATOM 665 N N . HIS A 1 85 ? -7.869 -5.208 -10.381 1.00 66.50 85 HIS A N 1
ATOM 666 C CA . HIS A 1 85 ? -7.853 -5.163 -11.850 1.00 66.50 85 HIS A CA 1
ATOM 667 C C . HIS A 1 85 ? -6.454 -4.844 -12.379 1.00 66.50 85 HIS A C 1
ATOM 669 O O . HIS A 1 85 ? -5.764 -4.017 -11.733 1.00 66.50 85 HIS A O 1
#

Foldseek 3Di:
DQVVVVVVQVVLCVLQVHHDPDDRDDDDDDDDDDPCVPPQLPAQDWDQDPVGIDGRVVVVVVVVVVVCVLVVQCVSQPPNRPPSD

pLDDT: mean 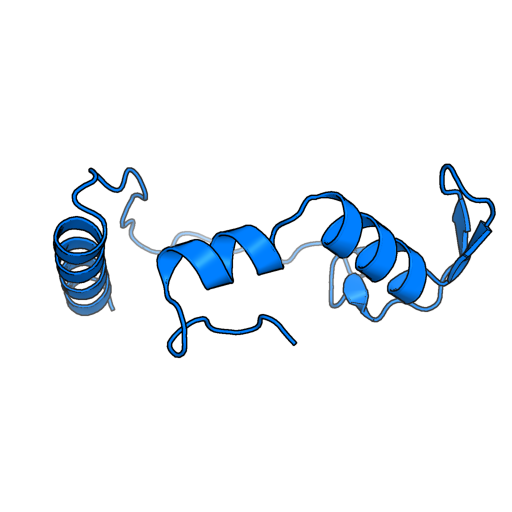95.32, std 3.92, range [66.5, 98.06]

Radius of gyration: 17.4 Å; chains: 1; bounding box: 34×32×34 Å